Protein AF-A0A2S9V3S1-F1 (afdb_monomer_lite)

Sequence (68 aa):
MNAIEILEKLAIEPNLRLNKFTIEDIHAVEKEIQLAGENNPMLTIVEPHEPEPSEPSEPPEESINKIN

Radius of gyration: 26.78 Å; chains: 1; bounding box: 44×29×82 Å

Secondary structure (DSSP, 8-state):
--HHHHHHHHHH-TT--GGGS-HHHHHHHHHHHHHHHHHSPPPPP-PPPPPPPPPPPPPP--------

Organism: NCBI:txid2079529

Foldseek 3Di:
DALVVVVVCCVVPVPDDPVVDDPVNNVNNVVVVVVVCVVDDHDDDDDPDDPDPDDPDDDDDDPPDDDD

Structure (mmCIF, N/CA/C/O backbone):
data_AF-A0A2S9V3S1-F1
#
_entry.id   AF-A0A2S9V3S1-F1
#
loop_
_atom_site.group_PDB
_atom_site.id
_atom_site.type_symbol
_atom_site.label_atom_id
_atom_site.label_alt_id
_atom_site.label_comp_id
_atom_site.label_asym_id
_atom_site.label_entity_id
_atom_site.label_seq_id
_atom_site.pdbx_PDB_ins_code
_atom_site.Cartn_x
_atom_site.Cartn_y
_atom_site.Cartn_z
_atom_site.occupancy
_atom_site.B_iso_or_equiv
_atom_site.auth_seq_id
_atom_site.auth_comp_id
_atom_site.auth_asym_id
_atom_site.auth_atom_id
_atom_site.pdbx_PDB_model_num
ATOM 1 N N . MET A 1 1 ? -4.597 4.611 12.222 1.00 78.56 1 MET A N 1
ATOM 2 C CA . MET A 1 1 ? -5.548 3.626 11.645 1.00 78.56 1 MET A CA 1
ATOM 3 C C . MET A 1 1 ? -4.769 2.324 11.449 1.00 78.56 1 MET A C 1
ATOM 5 O O . MET A 1 1 ? -3.546 2.394 11.497 1.00 78.56 1 MET A O 1
ATOM 9 N N . ASN A 1 2 ? -5.382 1.146 11.320 1.00 88.50 2 ASN A N 1
ATOM 10 C CA . ASN A 1 2 ? -4.602 -0.067 11.014 1.00 88.50 2 ASN A CA 1
ATOM 11 C C . ASN A 1 2 ? -4.387 -0.221 9.490 1.00 88.50 2 ASN A C 1
ATOM 13 O O . ASN A 1 2 ? -5.046 0.451 8.697 1.00 88.50 2 ASN A O 1
ATOM 17 N N . ALA A 1 3 ? -3.463 -1.092 9.070 1.00 86.69 3 ALA A N 1
ATOM 18 C CA . ALA A 1 3 ? -3.126 -1.258 7.653 1.00 86.69 3 ALA A CA 1
ATOM 19 C C . ALA A 1 3 ? -4.313 -1.735 6.793 1.00 86.69 3 ALA A C 1
ATOM 21 O O . ALA A 1 3 ? -4.489 -1.252 5.676 1.00 86.69 3 ALA A O 1
ATOM 22 N N . ILE A 1 4 ? -5.153 -2.637 7.315 1.00 87.69 4 ILE A N 1
ATOM 23 C CA . ILE A 1 4 ? -6.328 -3.169 6.604 1.00 87.69 4 ILE A CA 1
ATOM 24 C C . ILE A 1 4 ? -7.343 -2.054 6.348 1.00 87.69 4 ILE A C 1
ATOM 26 O O . ILE A 1 4 ? -7.772 -1.865 5.217 1.00 87.69 4 ILE A O 1
ATOM 30 N N . GLU A 1 5 ? -7.653 -1.252 7.361 1.00 90.12 5 GLU A N 1
ATOM 31 C CA . GLU A 1 5 ? -8.583 -0.126 7.262 1.00 90.12 5 GLU A CA 1
ATOM 32 C C . GLU A 1 5 ? -8.105 0.941 6.256 1.00 90.12 5 GLU A C 1
ATOM 34 O O . GLU A 1 5 ? -8.912 1.566 5.563 1.00 90.12 5 GLU A O 1
ATOM 39 N N . ILE A 1 6 ? -6.787 1.159 6.157 1.00 89.38 6 ILE A N 1
ATOM 40 C CA . ILE A 1 6 ? -6.180 2.067 5.171 1.00 89.38 6 ILE A CA 1
ATOM 41 C C . ILE A 1 6 ? -6.362 1.516 3.751 1.00 89.38 6 ILE A C 1
ATOM 43 O O . ILE A 1 6 ? -6.773 2.253 2.852 1.00 89.38 6 ILE A O 1
ATOM 47 N N . LEU A 1 7 ? -6.085 0.225 3.548 1.00 88.69 7 LEU A N 1
ATOM 48 C CA . LEU A 1 7 ? -6.225 -0.438 2.250 1.00 88.69 7 LEU A CA 1
ATOM 49 C C . LEU A 1 7 ? -7.689 -0.518 1.802 1.00 88.69 7 LEU A C 1
ATOM 51 O O . LEU A 1 7 ? -7.983 -0.246 0.640 1.00 88.69 7 LEU A O 1
ATOM 55 N N . GLU A 1 8 ? -8.614 -0.811 2.717 1.00 91.44 8 GLU A N 1
ATOM 56 C CA . GLU A 1 8 ? -10.055 -0.806 2.449 1.00 91.44 8 GLU A CA 1
ATOM 57 C C . GLU A 1 8 ? -10.531 0.573 1.984 1.00 91.44 8 GLU A C 1
ATOM 59 O O . GLU A 1 8 ? -11.256 0.678 0.993 1.00 91.44 8 GLU A O 1
ATOM 64 N N . LYS A 1 9 ? -10.065 1.648 2.634 1.00 90.88 9 LYS A N 1
ATOM 65 C CA . LYS A 1 9 ? -10.356 3.019 2.198 1.00 90.88 9 LYS A CA 1
ATOM 66 C C . LYS A 1 9 ? -9.799 3.331 0.814 1.00 90.88 9 LYS A C 1
ATOM 68 O O . LYS A 1 9 ? -10.514 3.885 -0.017 1.00 90.88 9 LYS A O 1
ATOM 73 N N . LEU A 1 10 ? -8.545 2.966 0.546 1.00 90.44 10 LEU A N 1
ATOM 74 C CA . LEU A 1 10 ? -7.929 3.156 -0.772 1.00 90.44 10 LEU A CA 1
ATOM 75 C C . LEU A 1 10 ? -8.670 2.389 -1.877 1.00 90.44 10 LEU A C 1
ATOM 77 O O . LEU A 1 10 ? -8.732 2.867 -3.007 1.00 90.44 10 LEU A O 1
ATOM 81 N N . ALA A 1 11 ? -9.247 1.227 -1.559 1.00 88.88 11 ALA A N 1
ATOM 82 C CA . ALA A 1 11 ? -9.986 0.410 -2.517 1.00 88.88 11 ALA A CA 1
ATOM 83 C C . ALA A 1 11 ? -11.338 1.022 -2.922 1.00 88.88 11 ALA A C 1
ATOM 85 O O . ALA A 1 11 ? -11.766 0.850 -4.063 1.00 88.88 11 ALA A O 1
ATOM 86 N N . ILE A 1 12 ? -12.012 1.732 -2.010 1.00 93.19 12 ILE A N 1
ATOM 87 C CA . ILE A 1 12 ? -13.340 2.321 -2.263 1.00 93.19 12 ILE A CA 1
ATOM 88 C C . ILE A 1 12 ? -13.288 3.803 -2.661 1.00 93.19 12 ILE A C 1
ATOM 90 O O . ILE A 1 12 ? -14.246 4.313 -3.242 1.00 93.19 12 ILE A O 1
ATOM 94 N N . GLU A 1 13 ? -12.183 4.503 -2.383 1.00 93.38 13 GLU A N 1
ATOM 95 C CA . GLU A 1 13 ? -12.004 5.920 -2.711 1.00 93.38 13 GLU A CA 1
ATOM 96 C C . GLU A 1 13 ? -11.012 6.111 -3.881 1.00 93.38 13 GLU A C 1
ATOM 98 O O . GLU A 1 13 ? -9.806 6.236 -3.665 1.00 93.38 13 GLU A O 1
ATOM 103 N N . PRO A 1 14 ? -11.478 6.236 -5.140 1.00 83.19 14 PRO A N 1
ATOM 104 C CA . PRO A 1 14 ? -10.602 6.247 -6.323 1.00 83.19 14 PRO A CA 1
ATOM 105 C C . PRO A 1 14 ? -9.641 7.448 -6.393 1.00 83.19 14 PRO A C 1
ATOM 107 O O . PRO A 1 14 ? -8.605 7.398 -7.066 1.00 83.19 14 PRO A O 1
ATOM 110 N N . ASN A 1 15 ? -9.975 8.533 -5.689 1.00 91.25 15 ASN A N 1
ATOM 111 C CA . ASN A 1 15 ? -9.173 9.755 -5.615 1.00 91.25 15 ASN A CA 1
ATOM 112 C C . ASN A 1 15 ? -8.284 9.813 -4.367 1.00 91.25 15 ASN A C 1
ATOM 114 O O . ASN A 1 15 ? -7.450 10.716 -4.256 1.00 91.25 15 ASN A O 1
ATOM 118 N N . LEU A 1 16 ? -8.448 8.873 -3.433 1.00 90.31 16 LEU A N 1
ATOM 119 C CA . LEU A 1 16 ? -7.588 8.780 -2.269 1.00 90.31 16 LEU A CA 1
ATOM 120 C C . LEU A 1 16 ? -6.226 8.227 -2.700 1.00 90.31 16 LEU A C 1
ATOM 122 O O . LEU A 1 16 ? -6.096 7.394 -3.602 1.00 90.31 16 LEU A O 1
ATOM 126 N N . ARG A 1 17 ? -5.173 8.771 -2.100 1.00 87.00 17 ARG A N 1
ATOM 127 C CA . ARG A 1 17 ? -3.782 8.415 -2.380 1.00 87.00 17 ARG A CA 1
ATOM 128 C C . ARG A 1 17 ? -3.061 8.228 -1.054 1.00 87.00 17 ARG A C 1
ATOM 130 O O . ARG A 1 17 ? -3.397 8.892 -0.077 1.00 87.00 17 ARG A O 1
ATOM 137 N N . LEU A 1 18 ? -2.044 7.368 -1.041 1.00 82.25 18 LEU A N 1
ATOM 138 C CA . LEU A 1 18 ? -1.226 7.081 0.146 1.00 82.25 18 LEU A CA 1
ATOM 139 C C . LEU A 1 18 ? -0.650 8.347 0.800 1.00 82.25 18 LEU A C 1
ATOM 141 O O . LEU A 1 18 ? -0.63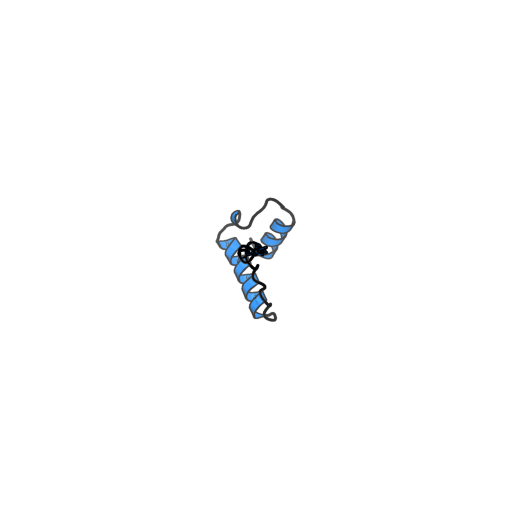8 8.455 2.018 1.00 82.25 18 LEU A O 1
ATOM 145 N N . ASN A 1 19 ? -0.284 9.359 0.010 1.00 83.19 19 ASN A N 1
ATOM 146 C CA . ASN A 1 19 ? 0.239 10.637 0.511 1.00 83.19 19 ASN A CA 1
ATOM 147 C C . ASN A 1 19 ? -0.785 11.514 1.265 1.00 83.19 19 ASN A C 1
ATOM 149 O O . ASN A 1 19 ? -0.434 12.601 1.721 1.00 83.19 19 ASN A O 1
ATOM 153 N N . LYS A 1 20 ? -2.052 11.089 1.352 1.00 88.50 20 LYS A N 1
ATOM 154 C CA . LYS A 1 20 ? -3.091 11.732 2.169 1.00 88.50 20 LYS A CA 1
ATOM 155 C C . LYS A 1 20 ? -3.157 11.178 3.593 1.00 88.50 20 LYS A C 1
ATOM 157 O O . LYS A 1 20 ? -3.854 11.764 4.416 1.00 88.50 20 LYS A O 1
ATOM 162 N N . PHE A 1 21 ? -2.452 10.085 3.875 1.00 89.31 21 PHE A N 1
ATOM 163 C CA . PHE A 1 21 ? -2.337 9.496 5.204 1.00 89.31 21 PHE A CA 1
ATOM 164 C C . PHE A 1 21 ? -1.121 10.055 5.949 1.00 89.31 21 PHE A C 1
ATOM 166 O O . PHE A 1 21 ? -0.241 10.682 5.355 1.00 89.31 21 PHE A O 1
ATOM 173 N N . THR A 1 22 ? -1.083 9.858 7.268 1.00 93.31 22 THR A N 1
ATOM 174 C CA . THR A 1 22 ? 0.077 10.252 8.073 1.00 93.31 22 THR A CA 1
ATOM 175 C C . THR A 1 22 ? 1.272 9.340 7.788 1.00 93.31 22 THR A C 1
ATOM 177 O O . THR A 1 22 ? 1.118 8.226 7.293 1.00 93.31 22 THR A O 1
ATOM 180 N N . ILE A 1 23 ? 2.479 9.792 8.136 1.00 91.62 23 ILE A N 1
ATOM 181 C CA . ILE A 1 23 ? 3.698 8.975 8.007 1.00 91.62 23 ILE A CA 1
ATOM 182 C C . ILE A 1 23 ? 3.582 7.689 8.841 1.00 91.62 23 ILE A C 1
ATOM 184 O O . ILE A 1 23 ? 4.006 6.627 8.401 1.00 91.62 23 ILE A O 1
ATOM 188 N N . GLU A 1 24 ? 2.964 7.767 10.021 1.00 90.62 24 GLU A N 1
ATOM 189 C CA . GLU A 1 24 ? 2.741 6.611 10.896 1.00 90.62 24 GLU A CA 1
ATOM 190 C C . GLU A 1 24 ? 1.807 5.577 10.255 1.00 90.62 24 GLU A C 1
ATOM 192 O O . GLU A 1 24 ? 2.088 4.380 10.302 1.00 90.62 24 GLU A O 1
ATOM 197 N N . ASP A 1 25 ? 0.733 6.036 9.608 1.00 90.06 25 ASP A N 1
ATOM 198 C CA . ASP A 1 25 ? -0.194 5.174 8.870 1.00 90.06 25 ASP A CA 1
ATOM 199 C C . ASP A 1 25 ? 0.498 4.506 7.665 1.00 90.06 25 ASP A C 1
ATOM 201 O O . ASP A 1 25 ? 0.300 3.317 7.417 1.00 90.06 25 ASP A O 1
ATOM 205 N N . ILE A 1 26 ? 1.349 5.241 6.939 1.00 88.69 26 ILE A N 1
ATOM 206 C CA . ILE A 1 26 ? 2.120 4.698 5.808 1.00 88.69 26 ILE A CA 1
ATOM 207 C C . ILE A 1 26 ? 3.092 3.617 6.297 1.00 88.69 26 ILE A C 1
ATOM 209 O O . ILE A 1 26 ? 3.100 2.514 5.753 1.00 88.69 26 ILE A O 1
ATOM 213 N N . HIS A 1 27 ? 3.842 3.883 7.369 1.00 90.25 27 HIS A N 1
ATOM 214 C CA . HIS A 1 27 ? 4.748 2.896 7.961 1.00 90.25 27 HIS A CA 1
ATOM 215 C C . HIS A 1 27 ? 4.014 1.645 8.462 1.00 90.25 27 HIS A C 1
ATOM 217 O O . HIS A 1 27 ? 4.560 0.544 8.390 1.00 90.25 27 HIS A O 1
ATOM 223 N N . ALA A 1 28 ? 2.781 1.780 8.965 1.00 88.94 28 ALA A N 1
ATOM 224 C CA . ALA A 1 28 ? 1.975 0.628 9.362 1.00 88.94 28 ALA A CA 1
ATOM 225 C C . ALA A 1 28 ? 1.665 -0.288 8.165 1.00 88.94 28 ALA A C 1
ATOM 227 O O . ALA A 1 28 ? 1.755 -1.508 8.294 1.00 88.94 28 ALA A O 1
ATOM 228 N N . VAL A 1 29 ? 1.361 0.287 6.997 1.00 88.44 29 VAL A N 1
ATOM 229 C CA . VAL A 1 29 ? 1.137 -0.472 5.755 1.00 88.44 29 VAL A CA 1
ATOM 230 C C . VAL A 1 29 ? 2.432 -1.120 5.262 1.00 88.44 29 VAL A C 1
ATOM 232 O O . VAL A 1 29 ? 2.442 -2.310 4.952 1.00 88.44 29 VAL A O 1
ATOM 235 N N . GLU A 1 30 ? 3.538 -0.375 5.227 1.00 89.19 30 GLU A N 1
ATOM 236 C CA . GLU A 1 30 ? 4.839 -0.891 4.776 1.00 89.19 30 GLU A CA 1
ATOM 237 C C . GLU A 1 30 ? 5.329 -2.059 5.638 1.00 89.19 30 GLU 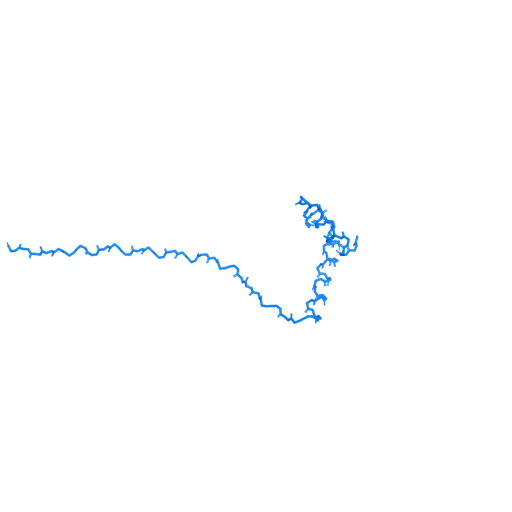A C 1
ATOM 239 O O . GLU A 1 30 ? 5.809 -3.064 5.113 1.00 89.19 30 GLU A O 1
ATOM 244 N N . LYS A 1 31 ? 5.157 -1.967 6.961 1.00 88.31 31 LYS A N 1
ATOM 245 C CA . LYS A 1 31 ? 5.540 -3.032 7.891 1.00 88.31 31 LYS A CA 1
ATOM 246 C C . LYS A 1 31 ? 4.767 -4.329 7.640 1.00 88.31 31 LYS A C 1
ATOM 248 O O . LYS A 1 31 ? 5.363 -5.402 7.675 1.00 88.31 31 LYS A O 1
ATOM 253 N N . GLU A 1 32 ? 3.463 -4.243 7.391 1.00 86.75 32 GLU A N 1
ATOM 254 C CA . GLU A 1 32 ? 2.633 -5.414 7.074 1.00 86.75 32 GLU A CA 1
ATOM 255 C C . GLU A 1 32 ? 3.033 -6.046 5.732 1.00 86.75 32 GLU A C 1
ATOM 257 O O . GLU A 1 32 ? 3.130 -7.268 5.627 1.00 86.75 32 GLU A O 1
ATOM 262 N N . ILE A 1 33 ? 3.361 -5.232 4.721 1.00 85.69 33 ILE A N 1
ATOM 263 C CA . ILE A 1 33 ? 3.881 -5.725 3.433 1.00 85.69 33 ILE A CA 1
ATOM 264 C C . ILE A 1 33 ? 5.223 -6.441 3.629 1.00 85.69 33 ILE A C 1
ATOM 266 O O . ILE A 1 33 ? 5.432 -7.519 3.071 1.00 85.69 33 ILE A O 1
ATOM 270 N N . GLN A 1 34 ? 6.118 -5.880 4.443 1.00 86.38 34 GLN A N 1
ATOM 271 C CA . GLN A 1 34 ? 7.416 -6.485 4.739 1.00 86.38 34 GLN A CA 1
ATOM 272 C C . GLN A 1 34 ? 7.258 -7.836 5.452 1.00 86.38 34 GLN A C 1
ATOM 274 O O . GLN A 1 34 ? 7.869 -8.822 5.042 1.00 86.38 34 GLN A O 1
ATOM 279 N N . LEU 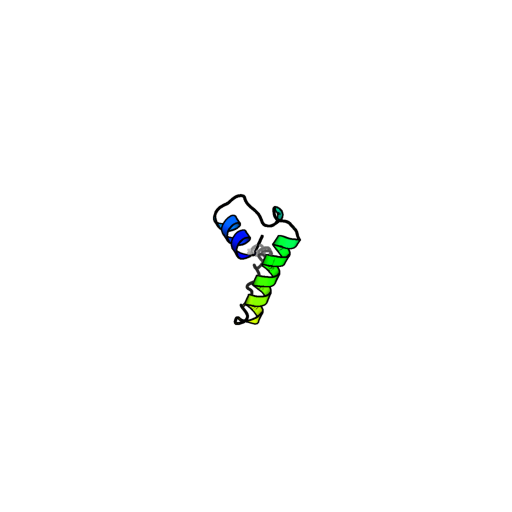A 1 35 ? 6.388 -7.907 6.466 1.00 85.19 35 LEU A N 1
ATOM 280 C CA . LEU A 1 35 ? 6.056 -9.151 7.169 1.00 85.19 35 LEU A CA 1
ATOM 281 C C . LEU A 1 35 ? 5.455 -10.197 6.223 1.00 85.19 35 LEU A C 1
ATOM 283 O O . LEU A 1 35 ? 5.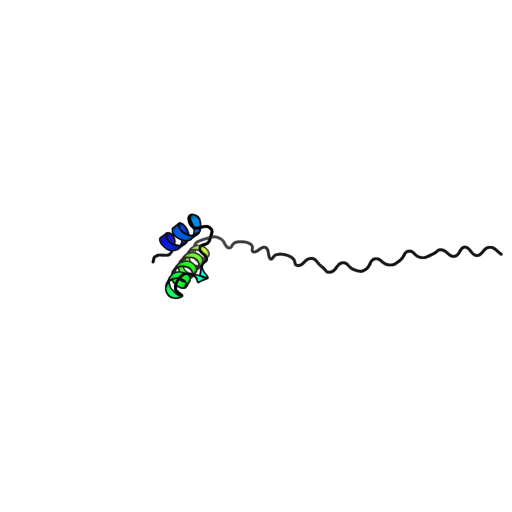773 -11.384 6.324 1.00 85.19 35 LEU A O 1
ATOM 287 N N . ALA A 1 36 ? 4.612 -9.776 5.279 1.00 82.25 36 ALA A N 1
ATOM 288 C CA . ALA A 1 36 ? 4.099 -10.665 4.248 1.00 82.25 36 ALA A CA 1
ATOM 289 C C . ALA A 1 36 ? 5.228 -11.178 3.339 1.00 82.25 36 ALA A C 1
ATOM 291 O O . ALA A 1 36 ? 5.245 -12.365 3.026 1.00 82.25 36 ALA A O 1
ATOM 292 N N . GLY A 1 37 ? 6.189 -10.335 2.957 1.00 79.88 37 GLY A N 1
ATOM 293 C CA . GLY A 1 37 ? 7.352 -10.736 2.161 1.00 79.88 37 GLY A CA 1
ATOM 294 C C . GLY A 1 37 ? 8.253 -11.763 2.855 1.00 79.88 37 GLY A C 1
ATOM 295 O O . GLY A 1 37 ? 8.766 -12.659 2.196 1.00 79.88 37 GLY A O 1
ATOM 296 N N . GLU A 1 38 ? 8.404 -11.686 4.179 1.00 80.75 38 GLU A N 1
ATOM 297 C CA . GLU A 1 38 ? 9.198 -12.648 4.962 1.00 80.75 38 GLU A CA 1
ATOM 298 C C . GLU A 1 38 ? 8.539 -14.033 5.071 1.00 80.75 38 GLU A C 1
ATOM 300 O O . GLU A 1 38 ? 9.233 -15.045 5.159 1.00 80.75 38 GLU A O 1
ATOM 305 N N . ASN A 1 39 ? 7.203 -14.092 5.059 1.00 79.00 39 ASN A N 1
ATOM 306 C CA . ASN A 1 39 ? 6.440 -15.336 5.218 1.00 79.00 39 ASN A CA 1
ATOM 307 C C . ASN A 1 39 ? 6.018 -15.982 3.887 1.00 79.00 39 ASN A C 1
ATOM 309 O O . ASN A 1 39 ? 5.459 -17.079 3.889 1.00 79.00 39 ASN A O 1
ATOM 313 N N . ASN A 1 40 ? 6.260 -15.317 2.756 1.00 79.50 40 ASN A N 1
ATOM 314 C CA . ASN A 1 40 ? 5.866 -15.773 1.426 1.00 79.50 40 ASN A CA 1
ATOM 315 C C . ASN A 1 40 ? 7.094 -16.011 0.532 1.00 79.50 40 ASN A C 1
ATOM 317 O O . ASN A 1 40 ? 8.169 -15.468 0.785 1.00 79.50 40 ASN A O 1
ATOM 321 N N . PRO A 1 41 ? 6.970 -16.828 -0.531 1.00 83.19 41 PRO A N 1
ATOM 322 C CA . PRO A 1 41 ? 8.041 -16.979 -1.507 1.00 83.19 41 PRO A CA 1
ATOM 323 C C . PRO A 1 41 ? 8.386 -15.637 -2.163 1.00 83.19 41 PRO A C 1
ATOM 325 O O . PRO A 1 41 ? 7.508 -14.830 -2.472 1.00 83.19 41 PRO A O 1
ATOM 328 N N . MET A 1 42 ? 9.678 -15.430 -2.418 1.00 82.50 42 MET A N 1
ATOM 329 C CA . MET A 1 42 ? 10.188 -14.232 -3.079 1.00 82.50 42 MET A CA 1
ATOM 330 C C . MET A 1 42 ? 9.593 -14.094 -4.487 1.00 82.50 42 MET A C 1
ATOM 332 O O . MET A 1 42 ? 9.700 -15.004 -5.311 1.00 82.50 42 MET A O 1
ATOM 336 N N . LEU A 1 43 ? 8.965 -12.949 -4.757 1.00 82.12 43 LEU A N 1
ATOM 337 C CA . LEU A 1 43 ? 8.390 -12.632 -6.063 1.00 82.12 43 LEU A CA 1
ATOM 338 C C . LEU A 1 43 ? 9.490 -12.202 -7.041 1.00 82.12 43 LEU A C 1
ATOM 340 O O . LEU A 1 43 ? 10.408 -11.467 -6.678 1.00 82.12 43 LEU A O 1
ATOM 344 N N . THR A 1 44 ? 9.386 -12.627 -8.301 1.00 86.19 44 THR A N 1
ATOM 345 C CA . THR A 1 44 ? 10.237 -12.101 -9.375 1.00 86.19 44 THR A CA 1
ATOM 346 C C . THR A 1 44 ? 9.798 -10.677 -9.709 1.00 86.19 44 THR A C 1
ATOM 348 O O . THR A 1 44 ? 8.648 -10.453 -10.083 1.00 86.19 44 THR A O 1
ATOM 351 N N . ILE A 1 45 ? 10.709 -9.712 -9.577 1.00 83.69 45 ILE A N 1
ATOM 352 C CA . ILE A 1 45 ? 10.463 -8.317 -9.952 1.00 83.69 45 ILE A CA 1
ATOM 353 C C . ILE A 1 45 ? 10.700 -8.182 -11.459 1.00 83.69 45 ILE A C 1
ATOM 355 O O . ILE A 1 45 ? 11.782 -8.507 -11.944 1.00 83.69 45 ILE A O 1
ATOM 359 N N . VAL A 1 46 ? 9.692 -7.709 -12.194 1.00 84.50 46 VAL A N 1
ATOM 360 C CA . VAL A 1 46 ? 9.838 -7.307 -13.599 1.00 84.50 46 VAL A CA 1
ATOM 361 C C . VAL A 1 46 ? 9.990 -5.794 -13.617 1.00 84.50 46 VAL A C 1
ATOM 363 O O . VAL A 1 46 ? 9.024 -5.071 -13.371 1.00 84.50 46 VAL A O 1
ATOM 366 N N . GLU A 1 47 ? 11.204 -5.311 -13.862 1.00 81.75 47 GLU A N 1
ATOM 367 C CA . GLU A 1 47 ? 11.422 -3.882 -14.057 1.00 81.75 47 GLU A CA 1
ATOM 368 C C . GLU A 1 47 ? 10.835 -3.461 -15.412 1.00 81.75 47 GLU A C 1
ATOM 370 O O . GLU A 1 47 ? 11.042 -4.160 -16.410 1.00 81.75 47 GLU A O 1
ATOM 375 N N . PRO A 1 48 ? 10.084 -2.347 -15.481 1.00 76.75 48 PRO A N 1
ATOM 376 C CA . PRO A 1 48 ? 9.636 -1.821 -16.759 1.00 76.75 48 PRO A CA 1
ATOM 377 C C . PRO A 1 48 ? 10.867 -1.484 -17.602 1.00 76.75 48 PRO A C 1
ATOM 379 O O . PRO A 1 48 ? 11.686 -0.659 -17.208 1.00 76.75 48 PRO A O 1
ATOM 382 N N . HIS A 1 49 ? 11.017 -2.140 -18.752 1.00 69.31 49 HIS A N 1
ATOM 383 C CA . HIS A 1 49 ? 12.060 -1.777 -19.701 1.00 69.31 49 HIS A CA 1
ATOM 384 C C . HIS A 1 49 ? 11.761 -0.382 -20.248 1.00 69.31 49 HIS A C 1
ATOM 386 O O . HIS A 1 49 ? 10.701 -0.153 -20.838 1.00 69.31 49 HIS A O 1
ATOM 392 N N . GLU A 1 50 ? 12.692 0.553 -20.043 1.00 72.94 50 GLU A N 1
ATOM 393 C CA . GLU A 1 50 ? 12.730 1.755 -20.867 1.00 72.94 50 GLU A CA 1
ATOM 394 C C . GLU A 1 50 ? 12.861 1.300 -22.326 1.00 72.94 50 GLU A C 1
ATOM 396 O O . GLU A 1 50 ? 13.648 0.390 -22.607 1.00 72.94 50 GLU A O 1
ATOM 401 N N . PRO A 1 51 ? 12.070 1.854 -23.259 1.00 71.31 51 PRO A N 1
ATOM 402 C CA . PRO A 1 51 ? 12.251 1.536 -24.663 1.00 71.31 51 PRO A CA 1
ATOM 403 C C . PRO A 1 51 ? 13.687 1.893 -25.044 1.00 71.31 51 PRO A C 1
ATOM 405 O O . PRO A 1 51 ? 14.108 3.038 -24.867 1.00 71.31 51 PRO A O 1
ATOM 408 N N . GLU A 1 52 ? 14.439 0.912 -25.546 1.00 70.38 52 GLU A N 1
ATOM 409 C CA . GLU A 1 52 ? 15.769 1.171 -26.084 1.00 70.38 52 GLU A CA 1
ATOM 410 C C . GLU A 1 52 ? 15.658 2.272 -27.155 1.00 70.38 52 GLU A C 1
ATOM 412 O O . GLU A 1 52 ? 14.727 2.246 -27.974 1.00 70.38 52 GLU A O 1
ATOM 417 N N . PRO A 1 53 ? 16.554 3.275 -27.154 1.00 67.12 53 PRO A N 1
ATOM 418 C CA . PRO A 1 53 ? 16.555 4.292 -28.191 1.00 67.12 53 PRO A CA 1
ATOM 419 C C . PRO A 1 53 ? 16.746 3.602 -29.543 1.00 67.12 53 PRO A C 1
ATOM 421 O O . PRO A 1 53 ? 17.727 2.893 -29.749 1.00 67.12 53 PRO A O 1
ATOM 424 N N . SER A 1 54 ? 15.792 3.783 -30.459 1.00 64.75 54 SER A N 1
ATOM 425 C CA . SER A 1 54 ? 15.876 3.209 -31.801 1.00 64.75 54 SER A CA 1
ATOM 426 C C . SER A 1 54 ? 17.150 3.704 -32.485 1.00 64.75 54 SER A C 1
ATOM 428 O O . SER A 1 54 ? 17.317 4.912 -32.671 1.00 64.75 54 SER A O 1
ATOM 430 N N . GLU A 1 55 ? 18.048 2.789 -32.853 1.00 67.81 55 GLU A N 1
ATOM 431 C CA . GLU A 1 55 ? 19.201 3.134 -33.682 1.00 67.81 55 GLU A CA 1
ATOM 432 C C . GLU A 1 55 ? 18.701 3.738 -35.010 1.00 67.81 55 GLU A C 1
ATOM 434 O O . GLU A 1 55 ? 17.748 3.220 -35.607 1.00 67.81 55 GLU A O 1
ATOM 439 N N . PRO A 1 56 ? 19.280 4.859 -35.478 1.00 64.62 56 PRO A N 1
ATOM 440 C CA . PRO A 1 56 ? 18.887 5.451 -36.747 1.00 64.62 56 PRO A CA 1
ATOM 441 C C . PRO A 1 56 ? 19.192 4.462 -37.876 1.00 64.62 56 PRO A C 1
ATOM 443 O O . PRO A 1 56 ? 20.334 4.045 -38.049 1.00 64.62 56 PRO A O 1
ATOM 446 N N . SER A 1 57 ? 18.170 4.079 -38.644 1.00 66.88 57 SER A N 1
ATOM 447 C CA . SER A 1 57 ? 18.340 3.209 -39.810 1.00 66.88 57 SER A CA 1
ATOM 448 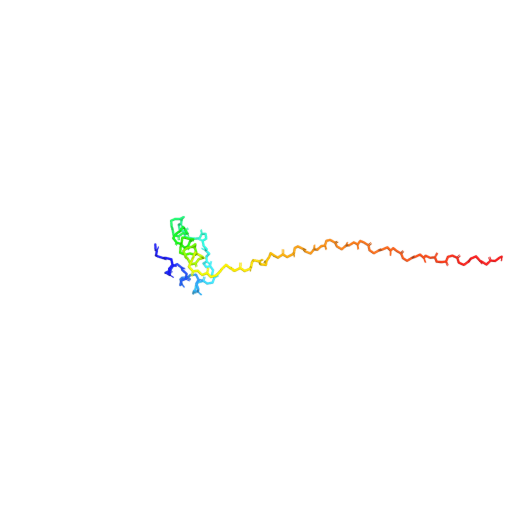C C . SER A 1 57 ? 19.308 3.853 -40.808 1.00 66.88 57 SER A C 1
ATOM 450 O O . SER A 1 57 ? 19.111 5.009 -41.193 1.00 66.88 57 SER A O 1
ATOM 452 N N . GLU A 1 58 ? 20.346 3.122 -41.222 1.00 64.31 58 GLU A N 1
ATOM 453 C CA . GLU A 1 58 ? 21.277 3.585 -42.253 1.00 64.31 58 GLU A CA 1
ATOM 454 C C . GLU A 1 58 ? 20.514 3.912 -43.552 1.00 64.31 58 GLU A C 1
ATOM 456 O O . GLU A 1 58 ? 19.616 3.158 -43.951 1.00 64.31 58 GLU A O 1
ATOM 461 N N . PRO A 1 59 ? 20.819 5.040 -44.220 1.00 66.56 59 PRO A N 1
ATOM 462 C CA . PRO A 1 59 ? 20.213 5.348 -45.506 1.00 66.56 59 PRO A CA 1
ATOM 463 C C . PRO A 1 59 ? 20.649 4.305 -46.551 1.00 66.56 59 PRO A C 1
ATOM 465 O O . PRO A 1 59 ? 21.797 3.858 -46.527 1.00 66.56 59 PRO A O 1
ATOM 468 N N . PRO A 1 60 ? 19.763 3.911 -47.482 1.00 66.31 60 PRO A N 1
ATOM 469 C CA . PRO A 1 60 ? 20.089 2.909 -48.490 1.00 66.31 60 PRO A CA 1
ATOM 470 C C . PRO A 1 60 ? 21.227 3.399 -49.397 1.00 66.31 60 PRO A C 1
ATOM 472 O O . PRO A 1 60 ? 21.175 4.518 -49.908 1.00 66.31 60 PRO A O 1
ATOM 475 N N . GLU A 1 61 ? 22.241 2.555 -49.615 1.00 66.06 61 GLU A N 1
ATOM 476 C CA . GLU A 1 61 ? 23.317 2.817 -50.574 1.00 66.06 61 GLU A CA 1
ATOM 477 C C . GLU A 1 61 ? 22.733 2.990 -51.986 1.00 66.06 61 GLU A C 1
ATOM 479 O O . GLU A 1 61 ? 22.250 2.038 -52.608 1.00 66.06 61 GLU A O 1
ATOM 484 N N . GLU A 1 62 ? 22.790 4.210 -52.527 1.00 55.28 62 GLU A N 1
ATOM 485 C CA . GLU A 1 62 ? 22.582 4.439 -53.955 1.00 55.28 62 GLU A CA 1
ATOM 486 C C . GLU A 1 62 ? 23.689 3.716 -54.733 1.00 55.28 62 GLU A C 1
ATOM 488 O O . GLU A 1 62 ? 24.836 4.157 -54.810 1.00 55.28 62 GLU A O 1
ATOM 493 N N . SER A 1 63 ? 23.335 2.582 -55.339 1.00 57.44 63 SER A N 1
ATOM 494 C CA . SER A 1 63 ? 24.171 1.904 -56.326 1.00 57.44 63 SER A CA 1
ATOM 495 C C . SER A 1 63 ? 24.290 2.781 -57.573 1.00 57.44 63 SER A C 1
ATOM 497 O O . SER A 1 63 ? 23.456 2.733 -58.478 1.00 57.44 63 SER A O 1
ATOM 499 N N . ILE A 1 64 ? 25.339 3.601 -57.621 1.00 59.31 64 ILE A N 1
ATOM 500 C CA . ILE A 1 64 ? 25.690 4.406 -58.791 1.00 59.31 64 ILE A CA 1
ATOM 501 C C . ILE A 1 64 ? 26.158 3.448 -59.898 1.00 59.31 64 ILE A C 1
ATOM 503 O O . ILE A 1 64 ? 27.324 3.053 -59.962 1.00 59.31 64 ILE A O 1
ATOM 507 N N . ASN A 1 65 ? 25.244 3.045 -60.780 1.00 53.69 65 ASN A N 1
ATOM 508 C CA . ASN A 1 65 ? 25.596 2.326 -62.001 1.00 53.69 65 ASN A CA 1
ATOM 509 C C . ASN A 1 65 ? 26.410 3.259 -62.912 1.00 53.69 65 ASN A C 1
ATOM 511 O O . ASN A 1 65 ? 25.866 4.159 -63.549 1.00 53.69 65 ASN A O 1
ATOM 515 N N . LYS A 1 66 ? 27.728 3.031 -62.983 1.00 53.56 66 LYS A N 1
ATOM 516 C CA . LYS A 1 66 ? 28.589 3.563 -64.046 1.00 53.56 66 LYS A CA 1
ATOM 517 C C . LYS A 1 66 ? 28.114 2.997 -65.383 1.00 53.56 66 LYS A C 1
ATOM 519 O O . LYS A 1 66 ? 28.255 1.801 -65.626 1.00 53.56 66 LYS A O 1
ATOM 524 N N . ILE A 1 67 ? 27.599 3.858 -66.252 1.00 59.72 67 ILE A N 1
ATOM 525 C CA . ILE A 1 67 ? 27.480 3.571 -67.682 1.00 59.72 67 ILE A CA 1
ATOM 526 C C . ILE A 1 67 ? 28.494 4.472 -68.394 1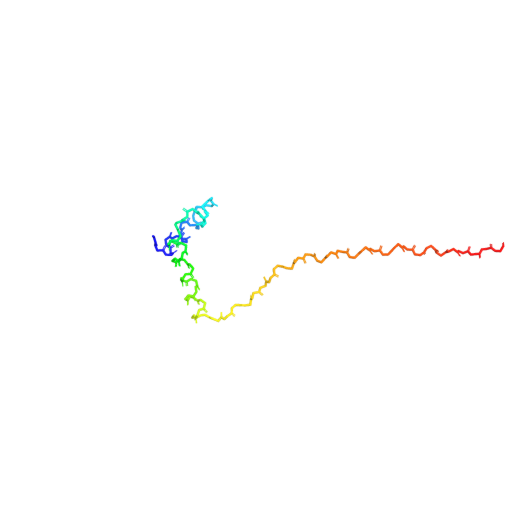.00 59.72 67 ILE A C 1
ATOM 528 O O . ILE A 1 67 ? 28.584 5.660 -68.087 1.00 59.72 67 ILE A O 1
ATOM 532 N N . ASN A 1 68 ? 29.295 3.818 -69.239 1.00 46.91 68 ASN A N 1
ATOM 533 C CA . ASN A 1 68 ? 30.452 4.315 -69.990 1.00 46.91 68 ASN A CA 1
ATOM 534 C C . ASN A 1 68 ? 30.193 5.567 -70.827 1.00 46.91 68 ASN A C 1
ATOM 536 O O . ASN A 1 68 ? 29.093 5.664 -71.415 1.00 46.91 68 ASN A O 1
#

pLDDT: mean 79.74, std 11.83, range [46.91, 93.38]